Protein AF-A0A973BQP6-F1 (afdb_monomer)

pLDDT: mean 76.33, std 14.25, range [47.41, 92.88]

Sequence (66 aa):
MTDQRSDSTAVIDEALGVIDTALAKMMQRELVSSGEVADLLLDVRSLLTTDGLVDEPVLADATDAG

Structure (mmCIF, N/CA/C/O backbone):
data_AF-A0A973BQP6-F1
#
_entry.id   AF-A0A973BQP6-F1
#
loop_
_atom_site.group_PDB
_atom_site.id
_atom_site.type_symbol
_atom_site.label_atom_id
_atom_site.label_alt_id
_atom_site.label_comp_id
_atom_site.label_asym_id
_atom_site.label_entity_id
_atom_site.label_seq_id
_atom_site.pdbx_PDB_ins_code
_atom_site.Cartn_x
_atom_site.Cartn_y
_atom_site.Cartn_z
_atom_site.occupancy
_atom_site.B_iso_or_equiv
_atom_site.auth_seq_id
_atom_site.auth_comp_id
_atom_site.auth_asym_id
_atom_site.auth_atom_id
_atom_site.pdbx_PDB_model_num
ATOM 1 N N . MET A 1 1 ? 20.157 0.301 -24.625 1.00 54.19 1 MET A N 1
ATOM 2 C CA . MET A 1 1 ? 20.904 0.507 -23.361 1.00 54.19 1 MET A CA 1
ATOM 3 C C . MET A 1 1 ? 20.313 1.607 -22.471 1.00 54.19 1 MET A C 1
ATOM 5 O O . MET A 1 1 ? 20.464 1.494 -21.264 1.00 54.19 1 MET A O 1
ATOM 9 N N . THR A 1 2 ? 19.690 2.674 -23.001 1.00 60.09 2 THR A N 1
ATOM 10 C CA . THR A 1 2 ? 19.049 3.717 -22.160 1.00 60.09 2 THR A CA 1
ATOM 11 C C . THR A 1 2 ? 17.628 3.340 -21.712 1.00 60.09 2 THR A C 1
ATOM 13 O O . THR A 1 2 ? 17.292 3.643 -20.576 1.00 60.09 2 THR A O 1
ATOM 16 N N . ASP A 1 3 ? 16.865 2.606 -22.535 1.00 61.69 3 ASP A N 1
ATOM 17 C CA . ASP A 1 3 ? 15.470 2.192 -22.255 1.00 61.69 3 ASP A CA 1
ATOM 18 C C . ASP A 1 3 ? 15.310 1.428 -20.932 1.00 61.69 3 ASP A C 1
ATOM 20 O O . ASP A 1 3 ? 14.635 1.893 -20.025 1.00 61.69 3 ASP A O 1
ATOM 24 N N . GLN A 1 4 ? 16.070 0.343 -20.747 1.00 61.50 4 GLN A N 1
ATOM 25 C CA . GLN A 1 4 ? 15.984 -0.488 -19.537 1.00 61.50 4 GLN A CA 1
ATOM 26 C C . GLN A 1 4 ? 16.270 0.263 -18.229 1.00 61.50 4 GLN A C 1
ATOM 28 O O . GLN A 1 4 ? 15.747 -0.109 -17.186 1.00 61.50 4 GLN A O 1
ATOM 33 N N . ARG A 1 5 ? 17.087 1.329 -18.243 1.00 64.25 5 ARG A N 1
ATOM 34 C CA . ARG A 1 5 ? 17.294 2.142 -17.028 1.00 64.25 5 ARG A CA 1
ATOM 35 C C . ARG A 1 5 ? 16.100 3.042 -16.727 1.00 64.25 5 ARG A C 1
ATOM 37 O O . ARG A 1 5 ? 15.852 3.334 -15.559 1.00 64.25 5 ARG A O 1
ATOM 44 N N . SER A 1 6 ? 15.415 3.517 -17.763 1.00 67.31 6 SER A N 1
ATOM 45 C CA . SER A 1 6 ? 14.201 4.318 -17.630 1.00 67.31 6 SER A CA 1
ATOM 46 C C . SER A 1 6 ? 13.041 3.468 -17.109 1.00 67.31 6 SER A C 1
ATOM 48 O O . SER A 1 6 ? 12.362 3.914 -16.187 1.00 67.31 6 SER A O 1
ATOM 50 N N . ASP A 1 7 ? 12.906 2.229 -17.587 1.00 72.56 7 ASP A N 1
ATOM 51 C CA . ASP A 1 7 ? 11.894 1.270 -17.117 1.00 72.56 7 ASP A CA 1
ATOM 52 C C . ASP A 1 7 ? 12.105 0.894 -15.642 1.00 72.56 7 ASP A C 1
ATOM 54 O O . ASP A 1 7 ? 11.211 1.074 -14.814 1.00 72.56 7 ASP A O 1
ATOM 58 N N . SER A 1 8 ? 13.341 0.543 -15.259 1.00 77.12 8 SER A N 1
ATOM 59 C CA . SER A 1 8 ? 13.661 0.242 -13.856 1.00 77.12 8 SER A CA 1
ATOM 60 C C . SER A 1 8 ? 13.429 1.429 -12.917 1.00 77.12 8 SER 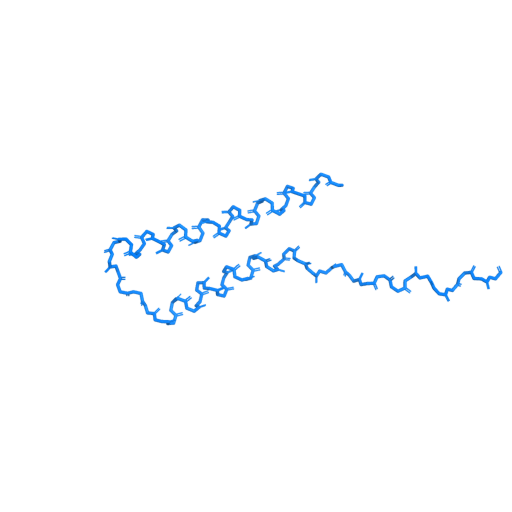A C 1
ATOM 62 O O . SER A 1 8 ? 13.083 1.239 -11.755 1.00 77.12 8 SER A O 1
ATOM 64 N N . THR A 1 9 ? 13.622 2.663 -13.396 1.00 81.62 9 THR A N 1
ATOM 65 C CA . THR A 1 9 ? 13.365 3.868 -12.591 1.00 81.62 9 THR A CA 1
ATOM 66 C C . THR A 1 9 ? 11.866 4.035 -12.332 1.00 81.62 9 THR A C 1
ATOM 68 O O . THR A 1 9 ? 11.481 4.307 -11.200 1.00 81.62 9 THR A O 1
ATOM 71 N N . ALA A 1 10 ? 11.021 3.792 -13.339 1.00 82.25 10 ALA A N 1
ATOM 72 C CA . ALA A 1 10 ? 9.567 3.853 -13.190 1.00 82.25 10 ALA A CA 1
ATOM 73 C C . ALA A 1 10 ? 9.037 2.802 -12.196 1.00 82.25 10 ALA A C 1
ATOM 75 O O . ALA A 1 10 ? 8.197 3.119 -11.355 1.00 82.25 10 ALA A O 1
ATOM 76 N N . VAL A 1 11 ? 9.574 1.577 -12.236 1.00 82.06 11 VAL A N 1
ATOM 77 C CA . VAL A 1 11 ? 9.214 0.500 -11.295 1.00 82.06 11 VAL A CA 1
ATOM 78 C C . VAL A 1 11 ? 9.646 0.821 -9.862 1.00 82.06 11 VAL A C 1
ATOM 80 O O . VAL A 1 11 ? 8.910 0.562 -8.906 1.00 82.06 11 VAL A O 1
ATOM 83 N N . ILE A 1 12 ? 10.834 1.407 -9.688 1.00 86.00 12 ILE A N 1
ATOM 84 C CA . ILE A 1 12 ? 11.311 1.842 -8.369 1.00 86.00 12 ILE A CA 1
ATOM 85 C C . ILE A 1 12 ? 10.421 2.964 -7.820 1.00 86.00 12 ILE A C 1
ATOM 87 O O . ILE A 1 12 ? 10.040 2.904 -6.651 1.00 86.00 12 ILE A O 1
ATOM 91 N N . ASP A 1 13 ? 10.053 3.948 -8.642 1.00 89.31 13 ASP A N 1
ATOM 92 C CA . ASP A 1 13 ? 9.171 5.049 -8.235 1.00 89.31 13 ASP A CA 1
ATOM 93 C C . ASP A 1 13 ? 7.783 4.542 -7.802 1.00 89.31 13 ASP A C 1
ATOM 95 O O . ASP A 1 13 ? 7.218 5.024 -6.816 1.00 89.31 13 ASP A O 1
ATOM 99 N N . GLU A 1 14 ? 7.251 3.519 -8.475 1.00 85.88 14 GLU A N 1
ATOM 100 C CA . GLU A 1 14 ? 5.993 2.871 -8.089 1.00 85.88 14 GLU A CA 1
ATOM 101 C C . GLU A 1 14 ? 6.105 2.159 -6.732 1.00 85.88 14 GLU A C 1
ATOM 103 O O . GLU A 1 14 ? 5.267 2.357 -5.846 1.00 85.88 14 GLU A O 1
ATOM 108 N N . ALA A 1 15 ? 7.175 1.387 -6.522 1.00 87.50 15 ALA A N 1
ATOM 109 C CA . ALA A 1 15 ? 7.423 0.719 -5.247 1.00 87.50 15 ALA A CA 1
ATOM 110 C C . ALA A 1 15 ? 7.590 1.725 -4.092 1.00 87.50 15 ALA A C 1
ATOM 112 O O . ALA A 1 15 ? 7.087 1.492 -2.989 1.00 87.50 15 ALA A O 1
ATOM 113 N N . LEU A 1 16 ? 8.248 2.863 -4.343 1.00 89.94 16 LEU A N 1
ATOM 114 C CA . LEU A 1 16 ? 8.365 3.955 -3.375 1.00 89.94 16 LEU A CA 1
ATOM 115 C C . LEU A 1 16 ? 6.996 4.559 -3.030 1.00 89.94 16 LEU A C 1
ATOM 117 O O . LEU A 1 16 ? 6.699 4.745 -1.851 1.00 89.94 16 LEU A O 1
ATOM 121 N N . GLY A 1 17 ? 6.118 4.770 -4.016 1.00 91.56 17 GLY A N 1
ATOM 122 C CA . GLY A 1 17 ? 4.756 5.264 -3.774 1.00 91.56 17 GLY A CA 1
ATOM 123 C C . GLY A 1 17 ? 3.906 4.329 -2.900 1.00 91.56 17 GLY A C 1
ATOM 124 O O . GLY A 1 17 ? 3.153 4.785 -2.028 1.00 91.56 17 GLY A O 1
ATOM 125 N N . VAL A 1 18 ? 4.057 3.014 -3.081 1.00 89.50 18 VAL A N 1
ATOM 126 C CA . VAL A 1 18 ? 3.407 1.994 -2.239 1.00 89.50 18 VAL A CA 1
ATOM 127 C C . VAL A 1 18 ? 3.923 2.059 -0.795 1.00 89.50 18 VAL A C 1
ATOM 129 O O . VAL A 1 18 ? 3.126 2.048 0.150 1.00 89.50 18 VAL A O 1
ATOM 132 N N . ILE A 1 19 ? 5.240 2.197 -0.610 1.00 89.81 19 ILE A N 1
ATOM 133 C CA . ILE A 1 19 ? 5.871 2.335 0.712 1.00 89.81 19 ILE A CA 1
ATOM 134 C C . ILE A 1 19 ? 5.388 3.605 1.420 1.00 89.81 19 ILE A C 1
ATOM 136 O O . ILE A 1 19 ? 4.953 3.534 2.571 1.00 89.81 19 ILE A O 1
ATOM 140 N N . ASP A 1 20 ? 5.402 4.749 0.740 1.00 92.88 20 ASP A N 1
ATOM 141 C CA . ASP A 1 20 ? 5.001 6.034 1.318 1.00 92.88 20 ASP A CA 1
ATOM 142 C C . ASP A 1 20 ? 3.536 6.027 1.770 1.00 92.88 20 ASP A C 1
ATOM 144 O O . ASP A 1 20 ? 3.199 6.530 2.846 1.00 92.88 20 ASP A O 1
ATOM 148 N N . THR A 1 21 ? 2.663 5.377 0.998 1.00 89.06 21 THR A N 1
ATOM 149 C CA . THR A 1 21 ? 1.249 5.207 1.356 1.00 89.06 21 THR A CA 1
ATOM 150 C C . THR A 1 21 ? 1.088 4.395 2.643 1.00 89.06 21 THR A C 1
ATOM 152 O O . THR A 1 21 ? 0.294 4.753 3.517 1.00 89.06 21 THR A O 1
ATOM 155 N N . ALA A 1 22 ? 1.849 3.312 2.796 1.00 87.25 22 ALA A N 1
ATOM 156 C CA . ALA A 1 22 ? 1.814 2.492 4.002 1.00 87.25 22 ALA A CA 1
ATOM 157 C C . ALA A 1 22 ? 2.405 3.215 5.221 1.00 87.25 22 ALA A C 1
ATOM 159 O O . ALA A 1 22 ? 1.835 3.161 6.315 1.00 87.25 22 ALA A O 1
ATOM 160 N N . LEU A 1 23 ? 3.506 3.947 5.033 1.00 87.62 23 LEU A N 1
ATOM 161 C CA . LEU A 1 23 ? 4.115 4.764 6.081 1.00 87.62 23 LEU A CA 1
ATOM 162 C C . LEU A 1 23 ? 3.160 5.862 6.560 1.00 87.62 23 LEU A C 1
ATOM 164 O O . LEU A 1 23 ? 3.042 6.072 7.766 1.00 87.62 23 LEU A O 1
ATOM 168 N N . ALA A 1 24 ? 2.412 6.506 5.660 1.00 89.50 24 ALA A N 1
ATOM 169 C CA . ALA A 1 24 ? 1.413 7.507 6.027 1.00 89.50 24 ALA A CA 1
AT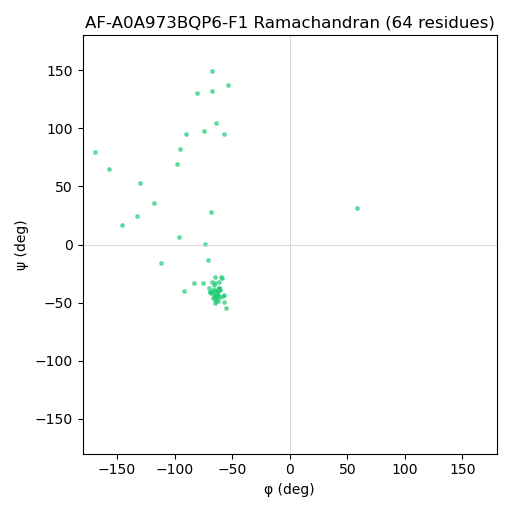OM 170 C C . ALA A 1 24 ? 0.306 6.935 6.935 1.00 89.50 24 ALA A C 1
ATOM 172 O O . ALA A 1 24 ? -0.092 7.598 7.897 1.00 89.50 24 ALA A O 1
ATOM 173 N N . LYS A 1 25 ? -0.154 5.701 6.683 1.00 86.75 25 LYS A N 1
ATOM 174 C CA . LYS A 1 25 ? -1.124 4.993 7.546 1.00 86.75 25 LYS A CA 1
ATOM 175 C C . LYS A 1 25 ? -0.538 4.678 8.925 1.00 86.75 25 LYS A C 1
ATOM 177 O O . LYS A 1 25 ? -1.164 4.927 9.956 1.00 86.75 25 LYS A O 1
ATOM 182 N N . MET A 1 26 ? 0.713 4.217 8.969 1.00 84.06 26 MET A N 1
ATOM 183 C CA . MET A 1 26 ? 1.428 3.960 10.226 1.00 84.06 26 MET A CA 1
ATOM 184 C C . MET A 1 26 ? 1.675 5.243 11.038 1.00 84.06 26 MET A C 1
ATOM 186 O O . MET A 1 26 ? 1.523 5.240 12.261 1.00 84.06 26 MET A O 1
ATOM 190 N N . MET A 1 27 ? 2.000 6.361 10.379 1.00 83.69 27 MET A N 1
ATOM 191 C CA . MET A 1 27 ? 2.157 7.678 11.014 1.00 83.69 27 MET A CA 1
ATOM 192 C C . MET A 1 27 ? 0.844 8.199 11.609 1.00 83.69 27 MET A C 1
ATOM 194 O O . MET A 1 27 ? 0.857 8.839 12.660 1.00 83.69 27 MET A O 1
ATOM 198 N N . GLN A 1 28 ? -0.290 7.870 10.984 1.00 89.31 28 GLN A N 1
ATOM 199 C CA . GLN A 1 28 ? -1.633 8.145 11.505 1.00 89.31 28 GLN A CA 1
ATOM 200 C C . GLN A 1 28 ? -2.029 7.223 12.671 1.00 89.31 28 GLN A C 1
ATOM 202 O O . GLN A 1 28 ? -3.103 7.391 13.247 1.00 89.31 28 GLN A O 1
ATOM 207 N N . ARG A 1 29 ? -1.139 6.305 13.084 1.00 83.69 29 ARG A N 1
ATOM 208 C CA . ARG A 1 29 ? -1.364 5.302 14.137 1.00 83.69 29 ARG A CA 1
ATOM 209 C C . ARG A 1 29 ? -2.548 4.385 13.836 1.00 83.69 29 ARG A C 1
ATOM 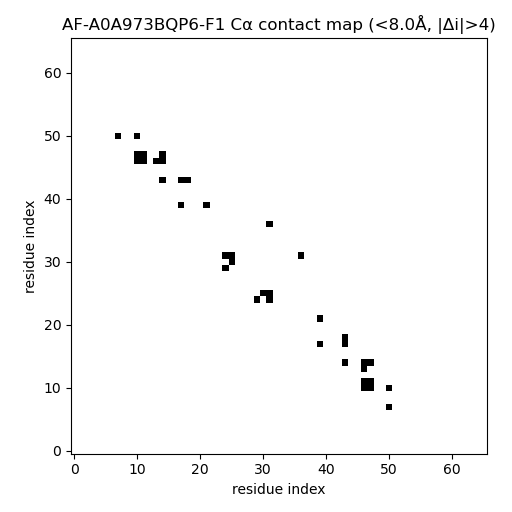211 O O . ARG A 1 29 ? -3.213 3.909 14.757 1.00 83.69 29 ARG A O 1
ATOM 218 N N . GLU A 1 30 ? -2.797 4.124 12.557 1.00 82.00 30 GLU A N 1
ATOM 219 C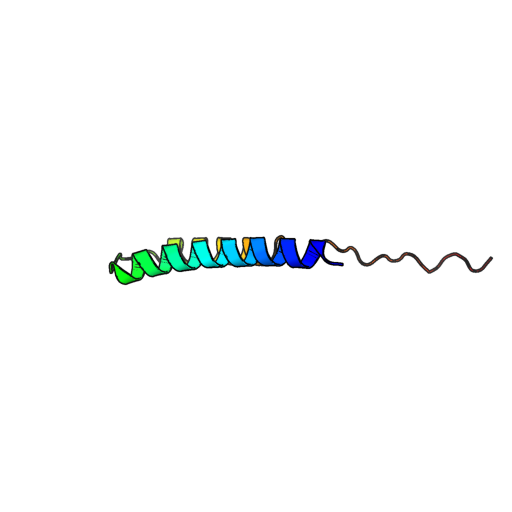 CA . GLU A 1 30 ? -3.758 3.109 12.151 1.00 82.00 30 GLU A CA 1
ATOM 220 C C . GLU A 1 30 ? -3.223 1.727 12.547 1.00 82.00 30 GLU A C 1
ATOM 222 O O . GLU A 1 30 ? -2.053 1.402 12.327 1.00 82.00 3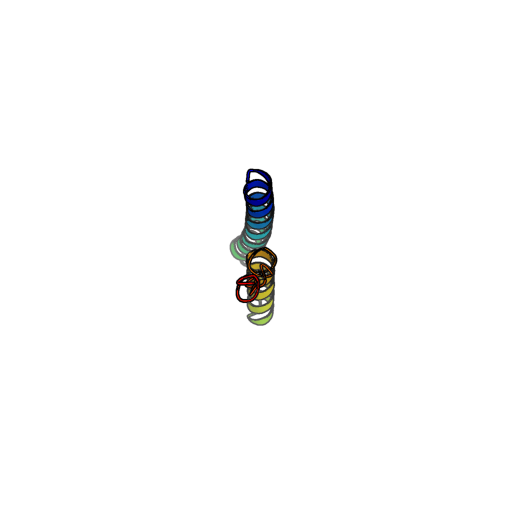0 GLU A O 1
ATOM 227 N N . LEU A 1 31 ? -4.071 0.915 13.183 1.00 80.50 31 LEU A N 1
ATOM 228 C CA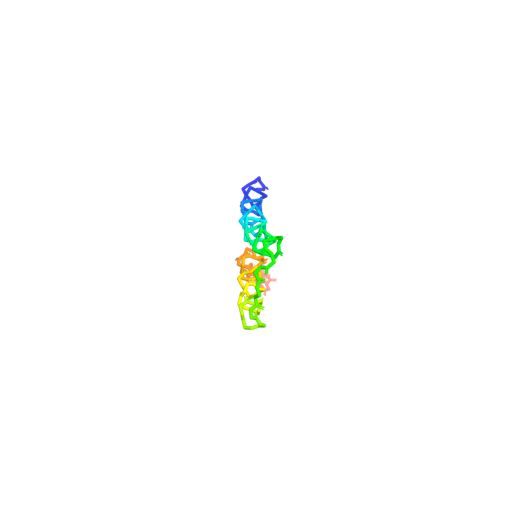 . LEU A 1 31 ? -3.740 -0.473 13.486 1.00 80.50 31 LEU A CA 1
ATOM 229 C C . LEU A 1 31 ? -3.822 -1.273 12.187 1.00 80.50 31 LEU A C 1
ATOM 231 O O . LEU A 1 31 ? -4.907 -1.669 11.773 1.00 80.50 31 LEU A O 1
ATOM 235 N N . VAL A 1 32 ? -2.672 -1.489 11.554 1.00 82.75 32 VAL A N 1
ATOM 236 C CA . VAL A 1 32 ? -2.558 -2.326 10.357 1.00 82.75 32 VAL A CA 1
ATOM 237 C C . VAL A 1 32 ? -2.512 -3.794 10.780 1.00 82.75 32 VAL A C 1
ATOM 239 O O . VAL A 1 32 ? -1.741 -4.170 11.669 1.00 82.75 32 VAL A O 1
ATOM 242 N N . SER A 1 33 ? -3.340 -4.632 10.161 1.00 90.50 33 SER A N 1
ATOM 243 C CA . SER A 1 33 ? -3.326 -6.074 10.395 1.00 90.50 33 SER A CA 1
ATOM 244 C C . SER A 1 33 ? -2.035 -6.706 9.871 1.00 90.50 33 SER A C 1
ATOM 246 O O . SER A 1 33 ? -1.480 -6.280 8.859 1.00 90.50 33 SER A O 1
ATOM 248 N N . SER A 1 34 ? -1.577 -7.790 10.503 1.00 87.88 34 SER A N 1
ATOM 249 C CA . SER A 1 34 ? -0.444 -8.571 9.990 1.00 87.88 34 SER A CA 1
ATOM 250 C C . SER A 1 34 ? -0.700 -9.139 8.589 1.00 87.88 34 SER A C 1
ATOM 252 O O . SER A 1 34 ? 0.251 -9.303 7.830 1.00 87.88 34 SER A O 1
ATOM 254 N N . GLY A 1 35 ? -1.965 -9.400 8.234 1.00 91.81 35 GLY A N 1
ATOM 255 C CA . GLY A 1 35 ? -2.356 -9.798 6.879 1.00 91.81 35 GLY A CA 1
ATOM 256 C C . GLY A 1 35 ? -2.147 -8.677 5.859 1.00 91.81 35 GLY A C 1
ATOM 257 O O . GLY A 1 35 ? -1.512 -8.896 4.838 1.00 91.81 35 GLY A O 1
ATOM 258 N N . GLU A 1 36 ? -2.565 -7.454 6.188 1.00 88.56 36 GLU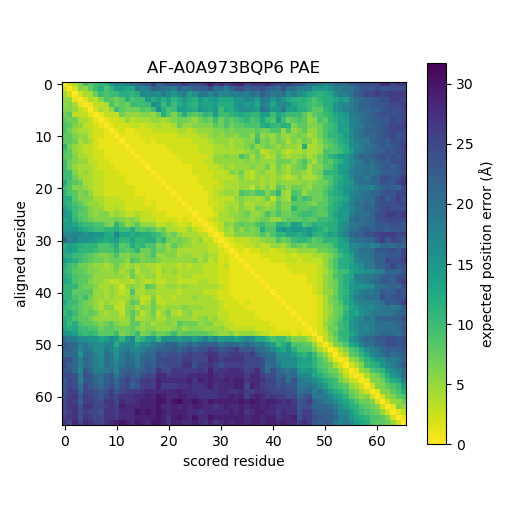 A N 1
ATOM 259 C CA . GLU A 1 36 ? -2.396 -6.288 5.307 1.00 88.56 36 GLU A CA 1
ATOM 260 C C . GLU A 1 36 ? -0.919 -5.927 5.104 1.00 88.56 36 GLU A C 1
ATOM 262 O O . GLU A 1 36 ? -0.516 -5.520 4.017 1.00 88.56 36 GLU A O 1
ATOM 267 N N . VAL A 1 37 ? -0.085 -6.111 6.135 1.00 87.38 37 VAL A N 1
ATOM 268 C CA . VAL A 1 37 ? 1.371 -5.952 6.003 1.00 87.38 37 VAL A CA 1
ATOM 269 C C . VAL A 1 37 ? 1.961 -7.030 5.090 1.00 87.38 37 VAL A C 1
ATOM 271 O O . VAL A 1 37 ? 2.858 -6.732 4.305 1.00 87.38 37 VAL A O 1
ATOM 274 N N . ALA A 1 38 ? 1.481 -8.273 5.172 1.00 89.56 38 ALA A N 1
ATOM 275 C CA . ALA A 1 38 ? 1.946 -9.345 4.298 1.00 89.56 38 ALA A CA 1
ATOM 276 C C . ALA A 1 38 ? 1.595 -9.069 2.828 1.00 89.56 38 ALA A C 1
ATOM 278 O O . ALA A 1 38 ? 2.467 -9.209 1.973 1.00 89.56 38 ALA A O 1
ATOM 279 N N . ASP A 1 39 ? 0.371 -8.615 2.554 1.00 90.56 39 ASP A N 1
ATOM 280 C CA . ASP A 1 39 ? -0.083 -8.270 1.202 1.00 90.56 39 ASP A CA 1
ATOM 281 C C . ASP A 1 39 ? 0.731 -7.105 0.620 1.00 90.56 39 ASP A C 1
ATOM 283 O O . ASP A 1 39 ? 1.277 -7.217 -0.475 1.00 90.56 39 ASP A O 1
ATOM 287 N N . LEU A 1 40 ? 0.958 -6.044 1.402 1.00 88.12 40 LEU A N 1
ATOM 288 C CA . LEU A 1 40 ? 1.809 -4.921 0.998 1.00 88.12 40 LEU A CA 1
ATOM 289 C C . LEU A 1 40 ? 3.237 -5.364 0.630 1.00 88.12 40 LEU A C 1
ATOM 291 O O . LEU A 1 40 ? 3.815 -4.901 -0.353 1.00 88.12 40 LEU A O 1
ATOM 295 N N . LEU A 1 41 ? 3.832 -6.255 1.427 1.00 89.25 41 LEU A N 1
ATOM 296 C CA . LEU A 1 41 ? 5.171 -6.780 1.153 1.00 89.25 41 LEU A CA 1
ATOM 297 C C . LEU A 1 41 ? 5.195 -7.658 -0.106 1.00 89.25 41 LEU A C 1
ATOM 299 O O . LEU A 1 41 ? 6.208 -7.682 -0.811 1.00 89.25 41 LEU A O 1
ATOM 303 N N . LEU A 1 42 ? 4.105 -8.371 -0.402 1.00 89.25 42 LEU A N 1
ATOM 304 C CA . LEU A 1 42 ? 3.952 -9.139 -1.639 1.00 89.25 42 LEU A CA 1
ATOM 305 C C . LEU A 1 42 ? 3.796 -8.231 -2.863 1.00 89.25 42 LEU A C 1
ATOM 307 O O . LEU A 1 42 ? 4.380 -8.544 -3.905 1.00 89.25 42 LEU A O 1
ATOM 311 N N . ASP A 1 43 ? 3.095 -7.107 -2.731 1.00 86.50 43 ASP A N 1
ATOM 312 C CA . ASP A 1 43 ? 2.959 -6.103 -3.789 1.00 86.50 43 ASP A CA 1
ATOM 313 C C . ASP A 1 43 ? 4.314 -5.459 -4.105 1.00 86.50 43 ASP A C 1
ATOM 315 O O . ASP A 1 43 ? 4.760 -5.489 -5.251 1.00 86.50 43 ASP A O 1
ATOM 319 N N . VAL A 1 44 ? 5.046 -4.993 -3.084 1.00 85.69 44 VAL A N 1
ATOM 320 C CA . VAL A 1 44 ? 6.405 -4.438 -3.249 1.00 85.69 44 VAL A CA 1
ATOM 321 C C . VAL A 1 44 ? 7.341 -5.465 -3.883 1.00 85.69 44 VAL A C 1
ATOM 323 O O . VAL A 1 44 ? 8.086 -5.146 -4.809 1.00 85.69 44 VAL A O 1
ATOM 326 N N . ARG A 1 45 ? 7.297 -6.721 -3.427 1.00 85.31 45 ARG A N 1
ATOM 327 C CA . ARG A 1 45 ? 8.090 -7.795 -4.032 1.00 85.31 45 ARG A CA 1
ATOM 328 C C . ARG A 1 45 ? 7.726 -7.991 -5.501 1.00 85.31 45 ARG A C 1
ATOM 330 O O . ARG A 1 45 ? 8.636 -8.149 -6.309 1.00 85.31 45 ARG A O 1
ATOM 337 N N . SER A 1 46 ? 6.440 -8.019 -5.842 1.00 85.38 46 SER A N 1
ATOM 338 C CA . SER A 1 46 ? 5.988 -8.222 -7.221 1.00 85.38 46 SER A CA 1
ATOM 339 C C . SER A 1 46 ? 6.453 -7.082 -8.118 1.00 85.38 46 SER A C 1
ATOM 341 O O . SER A 1 46 ? 7.032 -7.357 -9.164 1.00 85.38 46 SER A O 1
ATOM 343 N N . LEU A 1 47 ? 6.329 -5.829 -7.678 1.00 84.31 47 LEU A N 1
ATOM 344 C CA . LEU A 1 47 ? 6.849 -4.667 -8.406 1.00 84.31 47 LEU A CA 1
ATOM 345 C C . LEU A 1 47 ? 8.358 -4.792 -8.650 1.00 84.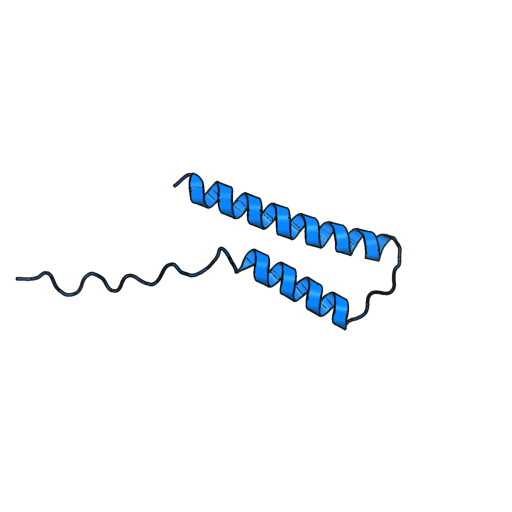31 47 LEU A C 1
ATOM 347 O O . LEU A 1 47 ? 8.811 -4.738 -9.787 1.00 84.31 47 LEU A O 1
ATOM 351 N N . LEU A 1 48 ? 9.132 -5.103 -7.607 1.00 81.62 48 LEU A N 1
ATOM 352 C CA . LEU A 1 48 ? 10.592 -5.224 -7.701 1.00 81.62 48 LEU A CA 1
ATOM 353 C C . LEU A 1 48 ? 11.086 -6.465 -8.467 1.00 81.62 48 LEU A C 1
ATOM 355 O O . LEU A 1 48 ? 12.272 -6.550 -8.778 1.00 81.62 48 LEU A O 1
ATOM 359 N N . THR A 1 49 ? 10.220 -7.446 -8.739 1.00 80.94 49 THR A N 1
ATOM 360 C CA . THR A 1 49 ? 10.590 -8.691 -9.442 1.00 80.94 49 THR A CA 1
ATOM 361 C C . THR A 1 49 ? 9.974 -8.829 -10.829 1.00 80.94 49 THR A C 1
ATOM 363 O O . THR A 1 49 ? 10.479 -9.625 -11.620 1.00 80.94 49 THR A O 1
ATOM 366 N N . THR A 1 50 ? 8.951 -8.036 -11.158 1.00 69.06 50 THR A N 1
ATOM 367 C CA . THR A 1 50 ? 8.310 -8.031 -12.485 1.00 69.06 50 THR A CA 1
ATOM 368 C C . THR A 1 50 ? 9.275 -7.564 -13.580 1.00 69.06 50 THR A C 1
ATOM 370 O O . THR A 1 50 ? 9.200 -8.070 -14.694 1.00 69.06 50 THR A O 1
ATOM 373 N N . ASP A 1 51 ? 10.259 -6.724 -13.244 1.00 59.38 51 ASP A N 1
ATOM 374 C CA . ASP A 1 51 ? 11.288 -6.238 -14.181 1.00 59.38 51 ASP A CA 1
ATOM 375 C C . ASP A 1 51 ? 12.607 -7.043 -14.144 1.00 59.38 51 ASP A C 1
ATOM 377 O O . ASP A 1 51 ? 13.603 -6.676 -14.765 1.00 59.38 51 ASP A O 1
ATOM 381 N N . GLY A 1 52 ? 12.643 -8.148 -13.390 1.00 59.66 52 GLY A N 1
ATOM 382 C CA . GLY A 1 52 ? 13.886 -8.845 -13.066 1.00 59.66 52 GLY A CA 1
ATOM 383 C 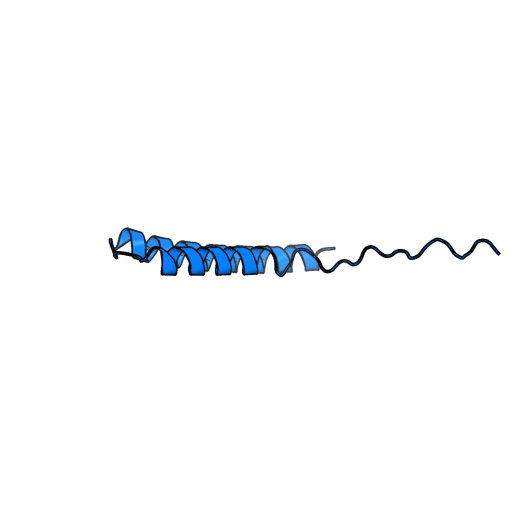C . GLY A 1 52 ? 14.321 -9.978 -14.001 1.00 59.66 52 GLY A C 1
ATOM 384 O O . GLY A 1 52 ? 15.523 -10.137 -14.183 1.00 59.66 52 GLY A O 1
ATOM 385 N N . LEU A 1 53 ? 13.433 -10.845 -14.512 1.00 54.00 53 LEU A N 1
ATOM 386 C CA . LEU A 1 53 ? 13.871 -12.183 -14.975 1.00 54.00 53 LEU A CA 1
ATOM 387 C C . LEU A 1 53 ? 12.960 -12.880 -16.014 1.00 54.00 53 LEU A C 1
ATOM 389 O O . LEU A 1 53 ? 12.454 -13.972 -15.765 1.00 54.00 53 LEU A O 1
ATOM 393 N N . VAL A 1 54 ? 12.829 -12.332 -17.221 1.00 50.91 54 VAL A N 1
ATOM 394 C CA . VAL A 1 54 ? 12.674 -13.172 -18.432 1.00 50.91 54 VAL A CA 1
ATOM 395 C C . VAL A 1 54 ? 13.668 -12.729 -19.502 1.00 50.91 54 VAL A C 1
ATOM 397 O O . VAL A 1 54 ? 13.311 -12.448 -20.638 1.00 50.91 54 VAL A O 1
ATOM 400 N N . ASP A 1 55 ? 14.943 -12.668 -19.122 1.00 52.25 55 ASP A N 1
ATOM 401 C CA . ASP A 1 55 ? 16.018 -12.919 -20.078 1.00 52.25 55 ASP A CA 1
ATOM 402 C C . ASP A 1 55 ? 16.275 -14.429 -19.982 1.00 52.25 55 ASP A C 1
ATOM 404 O O . ASP A 1 55 ? 16.892 -14.915 -19.029 1.00 52.25 55 ASP A O 1
ATOM 408 N N . GLU A 1 56 ? 15.654 -15.209 -20.873 1.00 49.41 56 GLU A N 1
ATOM 409 C CA . GLU A 1 56 ? 15.997 -16.626 -21.005 1.00 49.41 56 GLU A CA 1
ATOM 410 C C . GLU A 1 56 ? 17.513 -16.717 -21.231 1.00 49.41 56 GLU A C 1
ATOM 412 O O . GLU A 1 56 ? 18.052 -15.938 -22.024 1.00 49.41 56 GLU A O 1
ATOM 417 N N . PRO A 1 57 ? 18.233 -17.658 -20.595 1.00 47.41 57 PRO A N 1
ATOM 418 C CA . PRO A 1 57 ? 19.598 -17.912 -21.003 1.00 47.41 57 PRO A CA 1
ATOM 419 C C . PRO A 1 57 ? 19.528 -18.433 -22.439 1.00 47.41 57 PRO A C 1
ATOM 421 O O . PRO A 1 57 ? 19.144 -19.580 -22.668 1.00 47.41 57 PRO A O 1
ATOM 424 N N . VAL A 1 58 ? 19.876 -17.589 -23.412 1.00 56.88 58 VAL A N 1
ATOM 425 C CA . VAL A 1 58 ? 20.087 -18.006 -24.797 1.00 56.88 58 VAL A CA 1
ATOM 426 C C . VAL A 1 58 ? 21.160 -19.091 -24.804 1.00 56.88 58 VAL A C 1
ATOM 428 O O . VAL A 1 58 ? 22.356 -18.829 -24.868 1.00 56.88 58 VAL A O 1
ATOM 431 N N . LEU A 1 59 ? 20.717 -20.346 -24.787 1.00 58.34 59 LEU A N 1
ATOM 432 C CA . LEU A 1 59 ? 21.484 -21.547 -25.128 1.00 58.34 59 LEU A CA 1
ATOM 433 C C . LEU A 1 59 ? 21.820 -21.588 -26.635 1.00 58.34 59 LEU A C 1
ATOM 435 O O . LEU A 1 59 ? 21.980 -22.654 -27.223 1.00 58.34 59 LEU A O 1
ATOM 439 N N . ALA A 1 60 ? 21.926 -20.426 -27.277 1.00 60.19 60 ALA A N 1
ATOM 440 C CA . ALA A 1 60 ? 22.216 -20.272 -28.687 1.00 60.19 60 ALA A CA 1
ATOM 441 C C . ALA A 1 60 ? 23.707 -19.984 -28.877 1.00 60.19 60 ALA A C 1
ATOM 443 O O . ALA A 1 60 ? 24.063 -18.868 -29.223 1.00 60.19 60 ALA A O 1
ATOM 444 N N . ASP A 1 61 ? 24.563 -20.976 -28.618 1.00 58.25 61 ASP A N 1
ATOM 445 C CA . ASP A 1 61 ? 25.705 -21.245 -29.504 1.00 58.25 61 ASP A CA 1
ATOM 446 C C . ASP A 1 61 ? 26.374 -22.585 -29.154 1.00 58.25 61 ASP A C 1
ATOM 448 O O . ASP A 1 61 ? 27.383 -22.658 -28.454 1.00 58.25 61 ASP A O 1
ATOM 452 N N . ALA A 1 62 ? 25.782 -23.686 -29.609 1.00 62.34 62 ALA A N 1
ATOM 453 C CA . ALA A 1 62 ? 26.464 -24.980 -29.627 1.00 62.34 62 ALA A CA 1
ATOM 454 C C . ALA A 1 62 ? 26.311 -25.687 -30.982 1.00 62.34 62 ALA A C 1
ATOM 456 O O . ALA A 1 62 ? 26.352 -26.914 -31.029 1.00 62.34 62 ALA A O 1
ATOM 457 N N . THR A 1 63 ? 26.069 -24.965 -32.087 1.00 59.66 63 THR A N 1
ATOM 458 C CA . THR A 1 63 ? 25.693 -25.643 -33.346 1.00 59.66 63 THR A CA 1
ATOM 459 C C . THR A 1 63 ? 26.164 -25.048 -34.676 1.00 59.66 63 THR A C 1
ATOM 461 O O . THR A 1 63 ? 25.664 -25.513 -35.693 1.00 59.66 63 THR A O 1
ATOM 464 N N . ASP A 1 64 ? 27.156 -24.150 -34.737 1.00 56.50 64 ASP A N 1
ATOM 465 C CA . ASP A 1 64 ? 27.682 -23.670 -36.041 1.00 56.50 64 ASP A CA 1
ATOM 466 C C . ASP A 1 64 ? 29.169 -23.980 -36.312 1.00 56.50 64 ASP A C 1
ATOM 468 O O . ASP A 1 64 ? 29.893 -23.213 -36.937 1.00 56.50 64 ASP A O 1
ATOM 472 N N . ALA A 1 65 ? 29.650 -25.144 -35.867 1.00 53.69 65 ALA A N 1
ATOM 473 C CA . ALA A 1 65 ? 30.907 -25.707 -36.366 1.00 53.69 65 ALA A CA 1
ATOM 474 C C . ALA A 1 65 ? 30.612 -26.715 -37.491 1.00 53.69 65 ALA A C 1
ATOM 476 O O . ALA A 1 65 ? 30.545 -27.922 -37.245 1.00 53.69 65 ALA A O 1
ATOM 477 N N . GLY A 1 66 ? 30.407 -26.204 -38.709 1.00 54.06 66 GLY A N 1
ATOM 478 C CA . GLY A 1 66 ? 30.248 -26.979 -39.945 1.00 54.06 66 GLY A CA 1
ATOM 479 C C . GLY A 1 66 ? 30.967 -26.334 -41.118 1.00 54.06 66 GLY A C 1
ATOM 480 O O . GLY A 1 66 ? 30.496 -25.269 -41.563 1.00 54.06 66 GLY A O 1
#

Foldseek 3Di:
DVVLVVVLVVLVVVLVVLVVVVVVCVVVVPDDDPVNVVVSVVVSVCSNPVSPDDPPPPPPDDPPPD

Solvent-accessible surface area (backbone atoms only — not comparable to full-atom values): 4190 Å² total; per-residue (Å²): 126,67,63,68,58,54,54,54,48,54,44,50,53,52,42,48,53,56,50,52,54,52,49,54,42,52,74,72,65,53,89,76,50,74,65,58,53,50,52,52,53,50,52,44,49,46,49,71,47,73,85,64,76,85,76,73,82,77,82,79,82,87,80,84,89,124

Secondary structure (DSSP, 8-state):
--HHHHHHHHHHHHHHHHHHHHHHHHHTT----HHHHHHHHHHHHHHHHHTT---------SS---

Radius of gyration: 19.08 Å; Cα contacts (8 Å, |Δi|>4): 19; chains: 1; bounding box: 35×35×54 Å

Mean predicted aligned error: 11.81 Å